Protein AF-A0A2A4T102-F1 (afdb_monomer_lite)

Foldseek 3Di:
DQVCQQCVCCVPPVGGGPDDDPVVVVVVCVVCPDPDDDDPVNVVVVVVVVCVVPVPDDPDPDDPDD

Radius of gyration: 16.06 Å; chains: 1; bounding box: 32×30×40 Å

Sequence (66 aa):
MKDEVKFSKFTETGQYVNAVELDTFIRLFVNHRPVYGIGKNNIEAAFEALFAGDKRGSLTRGKFNP

Secondary structure (DSSP, 8-state):
-HHHHHHTTHHHHS-------HHHHHHHHHHT--SS---HHHHHHHHHHHHTT-TT----S-----

pLDDT: mean 77.96, std 14.48, range [39.38, 94.5]

Structure (mmCIF, N/CA/C/O backbone):
data_AF-A0A2A4T102-F1
#
_entry.id   AF-A0A2A4T102-F1
#
loop_
_atom_site.group_PDB
_atom_site.id
_atom_site.type_symbol
_atom_site.label_atom_id
_atom_site.label_alt_id
_atom_site.label_comp_id
_atom_site.label_asym_id
_atom_site.label_entity_id
_atom_site.label_seq_id
_atom_site.pdbx_PDB_ins_code
_atom_site.Cartn_x
_atom_site.Cartn_y
_atom_site.Cartn_z
_atom_site.occupancy
_atom_site.B_iso_or_equiv
_atom_site.auth_seq_id
_atom_site.auth_comp_id
_atom_site.auth_asym_id
_atom_site.auth_atom_id
_atom_site.pdbx_PDB_model_num
ATOM 1 N N . MET A 1 1 ? 1.276 9.584 4.082 1.00 85.56 1 MET A N 1
ATOM 2 C CA . MET A 1 1 ? 0.738 8.240 3.771 1.00 85.56 1 MET A CA 1
ATOM 3 C C . MET A 1 1 ? 0.531 7.321 4.987 1.00 85.56 1 MET A C 1
ATOM 5 O O . MET A 1 1 ? -0.621 7.043 5.272 1.00 85.56 1 MET A O 1
ATOM 9 N N . LYS A 1 2 ? 1.550 6.790 5.696 1.00 86.00 2 LYS A N 1
ATOM 10 C CA . LYS A 1 2 ? 1.310 5.747 6.735 1.00 86.00 2 LYS A CA 1
ATOM 11 C C . LYS A 1 2 ? 0.487 6.233 7.937 1.00 86.00 2 LYS A C 1
ATOM 13 O O . LYS A 1 2 ? -0.486 5.582 8.300 1.00 86.00 2 LYS A O 1
ATOM 18 N N . ASP A 1 3 ? 0.848 7.378 8.512 1.00 90.69 3 ASP A N 1
ATOM 19 C CA . ASP A 1 3 ? 0.114 7.940 9.656 1.00 90.69 3 ASP A CA 1
ATOM 20 C C . ASP A 1 3 ? -1.289 8.407 9.260 1.00 90.69 3 ASP A C 1
ATOM 22 O O . ASP A 1 3 ? -2.252 8.181 9.982 1.00 90.69 3 ASP A O 1
ATOM 26 N N . GLU A 1 4 ? -1.424 8.966 8.059 1.00 88.44 4 GLU A N 1
ATOM 27 C CA . GLU A 1 4 ? -2.713 9.345 7.474 1.00 88.44 4 GLU A CA 1
ATOM 28 C C . GLU A 1 4 ? -3.689 8.164 7.411 1.00 88.44 4 GLU A C 1
ATOM 30 O O . GLU A 1 4 ? -4.845 8.310 7.793 1.00 88.44 4 GLU A O 1
ATOM 35 N N . VAL A 1 5 ? -3.221 6.973 7.019 1.00 92.19 5 VAL A N 1
ATOM 36 C CA . VAL A 1 5 ? -4.039 5.752 7.078 1.00 92.19 5 VAL A CA 1
ATOM 37 C C . VAL A 1 5 ? -4.310 5.358 8.526 1.00 92.19 5 VAL A C 1
ATOM 39 O O . VAL A 1 5 ? -5.471 5.212 8.906 1.00 92.19 5 VAL A O 1
ATOM 42 N N . LYS A 1 6 ? -3.258 5.242 9.346 1.00 93.44 6 LYS A N 1
ATOM 43 C CA . LYS A 1 6 ? -3.339 4.755 10.731 1.00 93.44 6 LYS A CA 1
ATOM 44 C C . LYS A 1 6 ? -4.352 5.523 11.575 1.00 93.44 6 LYS A C 1
ATOM 46 O O . LYS A 1 6 ? -5.108 4.908 12.327 1.00 93.44 6 LYS A O 1
ATOM 51 N N . PHE A 1 7 ? -4.366 6.846 11.442 1.00 93.88 7 PHE A N 1
ATOM 52 C CA . PHE A 1 7 ? -5.195 7.737 12.248 1.00 93.88 7 PHE A CA 1
ATOM 53 C C . PHE A 1 7 ? -6.486 8.187 11.547 1.00 93.88 7 PHE A C 1
ATOM 55 O O . PHE A 1 7 ? -7.265 8.911 12.158 1.00 93.88 7 PHE A O 1
ATOM 62 N N . SER A 1 8 ? -6.759 7.720 10.320 1.00 91.62 8 SER A N 1
ATOM 63 C CA . SER A 1 8 ? -7.893 8.159 9.481 1.00 91.62 8 SER A CA 1
ATOM 64 C C . SER A 1 8 ? -9.268 8.123 10.155 1.00 91.62 8 SER A C 1
ATOM 66 O O . SER A 1 8 ? -10.115 8.950 9.842 1.00 91.62 8 SER A O 1
ATOM 68 N N . LYS A 1 9 ? -9.499 7.176 11.070 1.00 92.44 9 LYS A N 1
ATOM 69 C CA . LYS A 1 9 ? -10.758 7.040 11.826 1.00 92.44 9 LYS A CA 1
ATOM 70 C C . LYS A 1 9 ? -10.572 7.170 13.332 1.00 92.44 9 LYS A C 1
ATOM 72 O O . LYS A 1 9 ? -11.536 7.059 14.082 1.00 92.44 9 LYS A O 1
ATOM 77 N N . PHE A 1 10 ? -9.345 7.404 13.790 1.00 93.69 10 PHE A N 1
ATOM 78 C CA . PHE A 1 10 ? -9.007 7.297 15.205 1.00 93.69 10 PHE A CA 1
ATOM 79 C C . PHE A 1 10 ? -9.775 8.308 16.065 1.00 93.69 10 PHE A C 1
ATOM 81 O O . PHE A 1 10 ? -10.188 7.984 17.170 1.00 93.69 10 PHE A O 1
ATOM 88 N N . THR A 1 11 ? -10.032 9.507 15.544 1.00 92.00 11 THR A N 1
ATOM 89 C CA . THR A 1 11 ? -10.792 10.552 16.246 1.00 92.00 11 THR A CA 1
ATOM 90 C C . THR A 1 11 ? -12.279 10.237 16.393 1.00 92.00 11 THR A C 1
ATOM 92 O O . THR A 1 11 ? -12.908 10.731 17.321 1.00 92.00 11 THR A O 1
ATOM 95 N N . GLU A 1 12 ? -12.844 9.429 15.495 1.00 93.88 12 GLU A N 1
ATOM 96 C CA . GLU A 1 12 ? -14.276 9.105 15.469 1.00 93.88 12 GLU A CA 1
ATOM 97 C C . GLU A 1 12 ? -14.572 7.759 16.137 1.00 93.88 12 GLU A C 1
ATOM 99 O O . GLU A 1 12 ? -15.571 7.612 16.835 1.00 93.88 12 GLU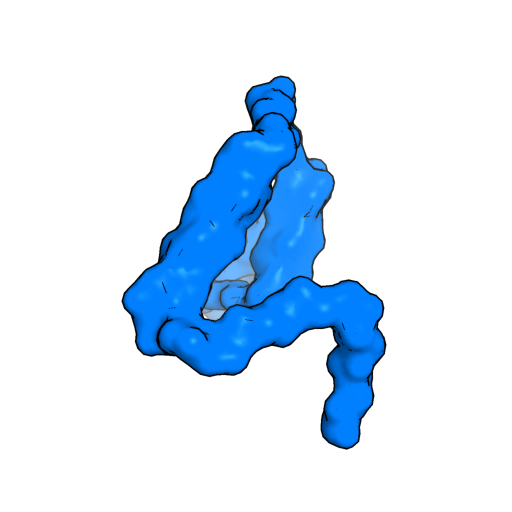 A O 1
ATOM 104 N N . THR A 1 13 ? -13.703 6.766 15.933 1.00 92.25 13 THR A N 1
ATOM 105 C CA . THR A 1 13 ? -13.921 5.385 16.387 1.00 92.25 13 THR A CA 1
ATOM 106 C C . THR A 1 13 ? -12.989 4.962 17.519 1.00 92.25 13 THR A C 1
ATOM 108 O O . THR A 1 13 ? -13.198 3.906 18.113 1.00 92.25 13 THR A O 1
ATOM 111 N N . GLY A 1 14 ? -11.931 5.730 17.802 1.00 93.88 14 GLY A N 1
ATOM 112 C CA . GLY A 1 14 ? -10.868 5.349 18.739 1.00 93.88 14 GLY A CA 1
ATOM 113 C C . GLY A 1 14 ? -9.974 4.205 18.243 1.00 93.88 14 GLY A C 1
ATOM 114 O O . GLY A 1 14 ? -9.118 3.731 18.989 1.00 93.88 14 GLY A O 1
ATOM 115 N N . GLN A 1 15 ? -10.162 3.732 17.006 1.00 93.81 15 GLN A N 1
ATOM 116 C CA . GLN A 1 15 ? -9.471 2.559 16.469 1.00 93.81 15 GLN A CA 1
ATOM 117 C C . GLN A 1 15 ? -8.456 2.929 15.388 1.00 93.81 15 GLN A C 1
ATOM 119 O O . GLN A 1 15 ? -8.662 3.851 14.596 1.00 93.81 15 GLN A O 1
ATOM 124 N N . TYR A 1 16 ? -7.362 2.165 15.336 1.00 94.50 16 TYR A N 1
ATOM 125 C CA . TYR A 1 16 ? -6.373 2.271 14.267 1.00 94.50 16 TYR A CA 1
ATOM 126 C C . TYR A 1 16 ? -6.810 1.513 13.021 1.00 94.50 16 TYR A C 1
ATOM 128 O O . TYR A 1 16 ? -7.312 0.391 13.100 1.00 94.50 16 TYR A O 1
ATOM 136 N N . VAL A 1 17 ? -6.534 2.108 11.864 1.00 92.81 17 VAL A N 1
ATOM 137 C CA . VAL A 1 17 ? -6.763 1.483 10.561 1.00 92.81 17 VAL A CA 1
ATOM 138 C C . VAL A 1 17 ? -5.425 1.017 9.998 1.00 92.81 17 VAL A C 1
ATOM 140 O O . VAL A 1 17 ? -4.533 1.819 9.749 1.00 92.81 17 VAL A O 1
ATOM 143 N N . ASN A 1 18 ? -5.280 -0.291 9.789 1.00 91.62 18 ASN A N 1
ATOM 144 C CA . ASN A 1 18 ? -4.030 -0.889 9.299 1.00 91.62 18 ASN A CA 1
ATOM 145 C C . ASN A 1 18 ? -4.130 -1.422 7.861 1.00 91.62 18 ASN A C 1
ATOM 147 O O . ASN A 1 18 ? -3.148 -1.937 7.333 1.00 91.62 18 ASN A O 1
ATOM 151 N N . ALA A 1 19 ? -5.298 -1.306 7.231 1.00 90.19 19 ALA A N 1
ATOM 152 C 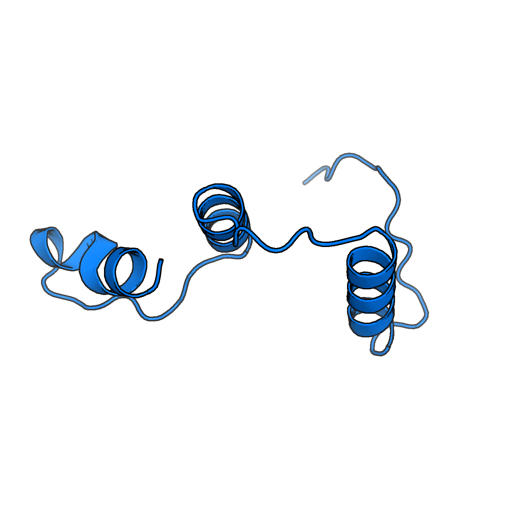CA . ALA A 1 19 ? -5.555 -1.775 5.876 1.00 90.19 19 ALA A CA 1
ATOM 153 C C . ALA A 1 19 ? -6.370 -0.736 5.101 1.00 90.19 19 ALA A C 1
ATOM 155 O O . ALA A 1 19 ? -7.165 0.001 5.685 1.00 90.19 19 ALA A O 1
ATOM 156 N N . VAL A 1 20 ? -6.164 -0.689 3.788 1.00 89.69 20 VAL A N 1
ATOM 157 C CA . VAL A 1 20 ? -6.926 0.145 2.856 1.00 89.69 20 VAL A CA 1
ATOM 158 C C . VAL A 1 20 ? -7.263 -0.658 1.612 1.00 89.69 20 VAL A C 1
ATOM 160 O O . VAL A 1 20 ? -6.495 -1.525 1.198 1.00 89.69 20 VAL A O 1
ATOM 163 N N . GLU A 1 21 ? -8.389 -0.321 0.998 1.00 89.50 21 GLU A N 1
ATOM 164 C CA . GLU A 1 21 ? -8.779 -0.858 -0.301 1.00 89.50 21 GLU A CA 1
ATOM 165 C C . GLU A 1 21 ? -7.884 -0.318 -1.423 1.00 89.50 21 GLU A C 1
ATOM 167 O O . GLU A 1 21 ? -7.283 0.758 -1.306 1.00 89.50 21 GLU A O 1
ATOM 172 N N . LEU A 1 22 ? -7.847 -1.034 -2.552 1.00 86.75 22 LEU A N 1
ATOM 173 C CA . LEU A 1 22 ? -6.996 -0.691 -3.695 1.00 86.75 22 LEU A CA 1
ATOM 174 C C . LEU A 1 22 ? -7.256 0.729 -4.233 1.00 86.75 22 LEU A C 1
ATOM 176 O O . LEU A 1 22 ? -6.305 1.449 -4.526 1.00 86.75 22 LEU A O 1
ATOM 180 N N . ASP A 1 23 ? -8.519 1.166 -4.312 1.00 87.50 23 ASP A N 1
ATOM 181 C CA . ASP A 1 23 ? -8.868 2.532 -4.745 1.00 87.50 23 ASP A CA 1
ATOM 182 C C . ASP A 1 23 ? -8.251 3.597 -3.822 1.00 87.50 23 ASP A C 1
ATOM 184 O O . ASP A 1 23 ? -7.626 4.556 -4.281 1.00 87.50 23 ASP A O 1
ATOM 188 N N . THR A 1 24 ? -8.350 3.394 -2.506 1.00 88.19 24 THR A N 1
ATOM 189 C CA . THR A 1 24 ? -7.780 4.314 -1.511 1.00 88.19 24 THR A CA 1
ATOM 190 C C . THR A 1 24 ? -6.255 4.305 -1.572 1.00 88.19 24 THR A C 1
ATOM 192 O O . THR A 1 24 ? -5.628 5.364 -1.519 1.00 88.19 24 THR A O 1
ATOM 195 N N . PHE A 1 25 ? -5.650 3.129 -1.752 1.00 87.38 25 PHE A N 1
ATOM 196 C CA . PHE A 1 25 ? -4.209 3.003 -1.937 1.00 87.38 25 PHE A CA 1
ATOM 197 C C . PHE A 1 25 ? -3.717 3.789 -3.159 1.00 87.38 25 PHE A C 1
ATOM 199 O O . PHE A 1 25 ? -2.775 4.571 -3.033 1.00 87.38 25 PHE A O 1
ATOM 206 N N . ILE A 1 26 ? -4.375 3.647 -4.316 1.00 86.25 26 ILE A N 1
ATOM 207 C CA . ILE A 1 26 ? -4.010 4.371 -5.543 1.00 86.25 26 ILE A CA 1
ATOM 208 C C . ILE A 1 26 ? -4.101 5.884 -5.323 1.00 86.25 26 ILE A C 1
ATOM 210 O O . ILE A 1 26 ? -3.177 6.606 -5.699 1.00 86.25 26 ILE A O 1
ATOM 214 N N . ARG A 1 27 ? -5.169 6.377 -4.680 1.00 87.62 27 ARG A N 1
ATOM 215 C CA . ARG A 1 27 ? -5.318 7.810 -4.363 1.00 87.62 27 ARG A CA 1
ATOM 216 C C . ARG A 1 27 ? -4.186 8.318 -3.476 1.00 87.62 27 ARG A C 1
ATOM 218 O O . ARG A 1 27 ? -3.561 9.322 -3.805 1.00 87.62 27 ARG A O 1
ATOM 225 N N . LEU A 1 28 ? -3.889 7.616 -2.383 1.00 88.12 28 LEU A N 1
ATOM 226 C CA . LEU A 1 28 ? -2.809 7.987 -1.464 1.00 88.12 28 LEU A CA 1
ATOM 227 C C . LEU A 1 28 ? -1.449 7.981 -2.163 1.00 88.12 28 LEU A C 1
ATOM 229 O O . LEU A 1 28 ? -0.660 8.908 -1.993 1.00 88.12 28 LEU A O 1
ATOM 233 N N . PHE A 1 29 ? -1.194 6.968 -2.987 1.00 83.44 29 PHE A N 1
ATOM 234 C CA . PHE A 1 29 ? 0.034 6.842 -3.760 1.00 83.44 29 PHE A CA 1
ATOM 235 C C . PHE A 1 29 ? 0.202 7.978 -4.775 1.00 83.44 29 PHE A C 1
ATOM 237 O O . PHE A 1 29 ? 1.281 8.553 -4.905 1.00 83.44 29 PHE A O 1
ATOM 244 N N . VAL A 1 30 ? -0.881 8.332 -5.472 1.00 83.62 30 VAL A N 1
ATOM 245 C CA . VAL A 1 30 ? -0.923 9.440 -6.430 1.00 83.62 30 VAL A CA 1
ATOM 246 C C . VAL A 1 30 ? -0.809 10.802 -5.748 1.00 83.62 30 VAL A C 1
ATOM 248 O O . VAL A 1 30 ? -0.271 11.715 -6.363 1.00 83.62 30 VAL A O 1
ATOM 251 N N . ASN A 1 31 ? -1.290 10.964 -4.520 1.00 85.00 31 ASN A N 1
ATOM 252 C CA . ASN A 1 31 ? -1.224 12.240 -3.806 1.00 85.00 31 ASN A CA 1
ATOM 253 C C . ASN A 1 31 ? 0.131 12.458 -3.121 1.00 85.00 31 ASN A C 1
ATOM 255 O O . ASN A 1 31 ? 0.612 13.584 -3.057 1.00 85.00 31 ASN A O 1
ATOM 259 N N . HIS A 1 32 ? 0.779 11.387 -2.661 1.00 84.38 32 HIS A N 1
ATOM 260 C CA . HIS A 1 32 ? 2.105 11.426 -2.033 1.00 84.38 32 HIS A CA 1
ATOM 261 C C . HIS A 1 32 ? 3.221 11.020 -2.998 1.00 84.38 32 HIS A C 1
ATOM 263 O O . HIS A 1 32 ? 4.218 10.459 -2.537 1.00 84.38 32 HIS A O 1
ATOM 269 N N . ARG A 1 33 ? 3.051 11.224 -4.322 1.00 71.06 33 ARG A N 1
ATOM 270 C CA . ARG A 1 33 ? 3.974 10.655 -5.326 1.00 71.06 33 ARG A CA 1
ATOM 271 C C . ARG A 1 33 ? 5.423 10.914 -4.907 1.00 71.06 33 ARG A C 1
ATOM 273 O O . ARG A 1 33 ? 5.785 12.077 -4.714 1.00 71.06 33 ARG A O 1
ATOM 280 N N . PRO A 1 34 ? 6.256 9.867 -4.776 1.00 66.38 34 PRO A N 1
ATOM 281 C CA . PRO A 1 34 ? 7.677 10.058 -4.553 1.00 66.38 34 PRO A CA 1
ATOM 282 C C . PRO A 1 34 ? 8.251 10.930 -5.673 1.00 66.38 34 PRO A C 1
ATOM 284 O O . PRO A 1 34 ? 7.866 10.787 -6.831 1.00 66.38 34 PRO A O 1
ATOM 287 N N . VAL A 1 35 ? 9.207 11.800 -5.342 1.00 65.38 35 VAL A N 1
ATOM 288 C CA . VAL A 1 35 ? 9.902 12.662 -6.321 1.00 65.38 35 VAL A CA 1
ATOM 289 C C . VAL A 1 35 ? 10.680 11.835 -7.368 1.00 65.38 35 VAL A C 1
ATOM 291 O O . VAL A 1 35 ? 11.087 12.349 -8.407 1.00 65.38 35 VAL A O 1
ATOM 294 N N . TYR A 1 36 ? 10.837 10.527 -7.147 1.00 66.31 36 TYR A N 1
ATOM 295 C CA . TYR A 1 36 ? 11.413 9.592 -8.108 1.00 66.31 36 TYR A CA 1
ATOM 296 C C . TYR A 1 36 ? 10.363 9.124 -9.123 1.00 66.31 36 TYR A C 1
ATOM 298 O O . TYR A 1 36 ? 9.378 8.468 -8.779 1.00 66.31 36 TYR A O 1
ATOM 306 N N . GLY A 1 37 ? 10.590 9.474 -10.390 1.00 65.06 37 GLY A N 1
ATOM 307 C CA . GLY A 1 37 ? 9.698 9.165 -11.501 1.00 65.06 37 GLY A CA 1
ATOM 308 C C . GLY A 1 37 ? 9.582 7.664 -11.743 1.00 65.06 37 GLY A C 1
ATOM 309 O O . GLY A 1 37 ? 10.538 7.012 -12.152 1.00 65.06 37 GLY A O 1
ATOM 310 N N . ILE A 1 38 ? 8.387 7.123 -11.529 1.00 71.75 38 ILE A N 1
ATOM 311 C CA . ILE A 1 38 ? 8.025 5.784 -11.994 1.00 71.75 38 ILE A CA 1
ATOM 312 C C . ILE A 1 38 ? 8.033 5.824 -13.521 1.00 71.75 38 ILE A C 1
ATOM 314 O O . ILE A 1 38 ? 7.220 6.515 -14.137 1.00 71.75 38 ILE A O 1
ATOM 318 N N . GLY A 1 39 ? 8.984 5.115 -14.126 1.00 75.44 39 GLY A N 1
ATOM 319 C CA . GLY A 1 39 ? 9.107 5.010 -15.574 1.00 75.44 39 GLY A CA 1
ATOM 320 C C . GLY A 1 39 ? 8.165 3.957 -16.155 1.00 75.44 39 GLY A C 1
ATOM 321 O O . GLY A 1 39 ? 7.620 3.114 -15.440 1.00 75.44 39 GLY A O 1
ATOM 322 N N . LYS A 1 40 ? 8.026 3.955 -17.484 1.00 74.56 40 LYS A N 1
ATOM 323 C CA . LYS A 1 40 ? 7.251 2.946 -18.228 1.00 74.56 40 LYS A CA 1
ATOM 324 C C . LYS A 1 40 ? 7.650 1.513 -17.849 1.00 74.56 40 LYS A C 1
ATOM 326 O O . LYS A 1 40 ? 6.779 0.688 -17.607 1.00 74.56 40 LYS A O 1
ATOM 331 N N . ASN A 1 41 ? 8.948 1.264 -17.679 1.00 81.69 41 ASN A N 1
ATOM 332 C CA . ASN A 1 41 ? 9.488 -0.054 -17.336 1.00 81.69 41 ASN A CA 1
ATOM 333 C C . ASN A 1 41 ? 9.024 -0.539 -15.952 1.00 81.69 41 ASN A C 1
ATOM 335 O O . ASN A 1 41 ? 8.801 -1.727 -15.756 1.00 81.69 41 ASN A O 1
ATOM 339 N N . ASN A 1 42 ? 8.856 0.369 -14.982 1.00 81.69 42 ASN A N 1
ATOM 340 C CA . ASN A 1 42 ? 8.352 0.003 -13.655 1.00 81.69 42 ASN A CA 1
ATOM 341 C C . ASN A 1 42 ? 6.870 -0.382 -13.709 1.00 81.69 42 ASN A C 1
ATOM 343 O O . ASN A 1 42 ? 6.438 -1.264 -12.974 1.00 81.69 42 ASN A O 1
ATOM 347 N N . ILE A 1 43 ? 6.106 0.277 -14.584 1.00 79.94 43 ILE A N 1
ATOM 348 C CA . ILE A 1 43 ? 4.697 -0.036 -14.822 1.00 79.94 43 ILE A CA 1
ATOM 349 C C . ILE A 1 43 ? 4.577 -1.396 -15.525 1.00 79.94 43 ILE A C 1
ATOM 351 O O . ILE A 1 43 ? 3.773 -2.224 -15.111 1.00 79.94 43 ILE A O 1
ATOM 355 N N . GLU A 1 44 ? 5.403 -1.649 -16.543 1.00 80.50 44 GLU A N 1
ATOM 356 C CA . GLU A 1 44 ? 5.451 -2.931 -17.259 1.00 80.50 44 GLU A CA 1
ATOM 357 C C . GLU A 1 44 ? 5.815 -4.090 -16.318 1.00 80.50 44 GLU A C 1
ATOM 359 O O . GLU A 1 44 ? 5.054 -5.051 -16.228 1.00 80.50 44 GLU A O 1
ATOM 364 N N . ALA A 1 45 ? 6.882 -3.954 -15.523 1.00 84.00 45 ALA A N 1
ATOM 365 C CA . ALA A 1 45 ? 7.286 -4.969 -14.546 1.00 84.00 45 ALA A CA 1
ATOM 366 C C . ALA A 1 45 ? 6.211 -5.237 -13.475 1.00 84.00 45 ALA A C 1
ATOM 368 O O . ALA A 1 45 ? 6.026 -6.374 -13.043 1.00 84.00 45 ALA A O 1
ATOM 369 N N . ALA A 1 46 ? 5.472 -4.205 -13.049 1.00 81.88 46 ALA A N 1
ATOM 370 C CA . ALA A 1 46 ? 4.361 -4.375 -12.117 1.00 81.88 46 ALA A CA 1
ATOM 371 C C . ALA A 1 46 ? 3.213 -5.183 -12.741 1.00 81.88 46 ALA A C 1
ATOM 373 O O . ALA A 1 46 ? 2.660 -6.062 -12.082 1.00 81.88 46 ALA A O 1
ATOM 374 N N . PHE A 1 47 ? 2.875 -4.930 -14.010 1.00 80.38 47 PHE A N 1
ATOM 375 C CA . PHE A 1 47 ? 1.873 -5.726 -14.716 1.00 80.38 47 PHE A CA 1
ATOM 376 C C . PHE A 1 47 ? 2.333 -7.171 -14.919 1.00 80.38 47 PHE A C 1
ATOM 378 O O . PHE A 1 47 ? 1.566 -8.086 -14.635 1.00 80.38 47 PHE A O 1
ATOM 385 N N . GLU A 1 48 ? 3.583 -7.399 -15.321 1.00 82.38 48 GLU A N 1
ATOM 386 C CA . GLU A 1 48 ? 4.150 -8.749 -15.435 1.00 82.38 48 GLU A CA 1
ATOM 387 C C . GLU A 1 48 ? 4.070 -9.524 -14.112 1.00 82.38 48 GLU A C 1
ATOM 389 O O . GLU A 1 48 ? 3.653 -10.683 -14.100 1.00 82.38 48 GLU A O 1
ATOM 394 N N . ALA A 1 49 ? 4.388 -8.879 -12.985 1.00 82.88 49 ALA A N 1
ATOM 395 C CA . ALA A 1 49 ? 4.284 -9.488 -11.661 1.00 82.88 49 ALA A CA 1
ATOM 396 C C . ALA A 1 49 ? 2.836 -9.847 -11.277 1.00 82.88 49 ALA A C 1
ATOM 398 O O . ALA A 1 49 ? 2.609 -10.890 -10.664 1.00 82.88 49 ALA A O 1
ATOM 399 N N . LEU A 1 50 ? 1.853 -9.024 -11.663 1.00 76.00 50 LEU A N 1
ATOM 400 C CA . LEU A 1 50 ? 0.430 -9.319 -11.453 1.00 76.00 50 LEU A CA 1
ATOM 401 C C . LEU A 1 50 ? -0.042 -10.517 -12.297 1.00 76.00 50 LEU A C 1
ATOM 403 O O . LEU A 1 50 ? -0.851 -11.313 -11.825 1.00 76.00 50 LEU A O 1
ATOM 407 N N . PHE A 1 51 ? 0.481 -10.681 -13.516 1.00 71.31 51 PHE A N 1
ATOM 408 C CA . PHE A 1 51 ? 0.127 -11.791 -14.411 1.00 71.31 51 PHE A CA 1
ATOM 409 C C . PHE A 1 51 ? 0.907 -13.084 -14.165 1.00 71.31 51 PHE A C 1
ATOM 411 O O . PHE A 1 51 ? 0.480 -14.146 -14.616 1.00 71.31 51 PHE A O 1
ATOM 418 N N . ALA A 1 52 ? 2.022 -13.044 -13.432 1.00 68.50 52 ALA A N 1
ATOM 419 C CA . ALA A 1 52 ? 2.824 -14.233 -13.141 1.00 68.50 52 ALA A CA 1
ATOM 420 C C . ALA A 1 52 ? 2.024 -15.351 -12.428 1.00 68.50 52 ALA A C 1
ATOM 422 O O . ALA A 1 52 ? 2.398 -16.521 -12.515 1.00 68.50 52 ALA A O 1
ATOM 423 N N . GLY A 1 53 ? 0.905 -15.009 -11.772 1.00 63.62 53 GLY A N 1
ATOM 424 C CA . GLY A 1 53 ? -0.030 -15.954 -11.151 1.00 63.62 53 GLY A CA 1
ATOM 425 C C . GLY A 1 53 ? -1.254 -16.344 -11.996 1.00 63.62 53 GLY A C 1
ATOM 426 O O . GLY A 1 53 ? -1.900 -17.339 -11.678 1.00 63.62 53 GLY A O 1
ATOM 427 N N . ASP A 1 54 ? -1.568 -15.616 -13.073 1.00 60.62 54 ASP A N 1
ATOM 428 C CA . ASP A 1 54 ? -2.734 -15.866 -13.930 1.00 60.62 54 ASP A CA 1
ATOM 429 C C . ASP A 1 54 ? -2.354 -15.771 -15.414 1.00 60.62 54 ASP A C 1
ATOM 431 O O . ASP A 1 54 ? -2.293 -14.699 -16.015 1.00 60.62 54 ASP A O 1
ATOM 435 N N . LYS A 1 55 ? -2.136 -16.937 -16.035 1.00 58.38 55 LYS A N 1
ATOM 436 C CA . LYS A 1 55 ? -1.756 -17.067 -17.453 1.00 58.38 55 LYS A CA 1
ATOM 437 C C . LYS A 1 55 ? -2.884 -16.700 -18.436 1.00 58.38 55 LYS A C 1
ATOM 439 O O . LYS A 1 55 ? -2.702 -16.889 -19.638 1.00 58.38 55 LYS A O 1
ATOM 444 N N . ARG A 1 56 ? -4.056 -16.250 -17.963 1.00 57.97 56 ARG A N 1
ATOM 445 C CA . ARG A 1 56 ? -5.227 -15.915 -18.798 1.00 57.97 56 ARG A CA 1
ATOM 446 C C . ARG A 1 56 ? -5.697 -14.463 -18.676 1.00 57.97 56 ARG A C 1
ATOM 448 O O . ARG A 1 56 ? -6.605 -14.073 -19.410 1.00 57.97 56 ARG A O 1
ATOM 455 N N . GLY A 1 57 ? -5.098 -13.657 -17.802 1.00 57.84 57 GLY A N 1
ATOM 456 C CA . GLY A 1 57 ? -5.495 -12.264 -17.620 1.00 57.84 57 GLY A CA 1
ATOM 457 C C . GLY A 1 57 ? -5.042 -11.379 -18.784 1.00 57.84 57 GLY A C 1
ATOM 458 O O . GLY A 1 57 ? -3.853 -11.260 -19.055 1.00 57.84 57 GLY A O 1
ATOM 459 N N . SER A 1 58 ? -5.977 -10.711 -19.462 1.00 57.00 58 SER A N 1
ATOM 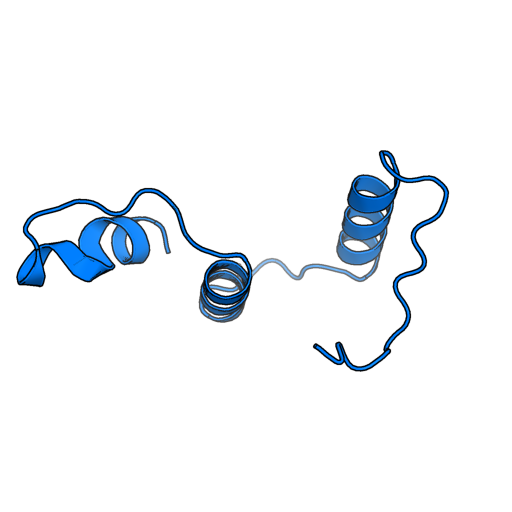460 C CA . SER A 1 58 ? -5.682 -9.595 -20.369 1.00 57.00 58 SER A CA 1
ATOM 461 C C . SER A 1 58 ? -6.223 -8.310 -19.745 1.00 57.00 58 SER A C 1
ATOM 463 O O . SER A 1 58 ? -7.437 -8.137 -19.628 1.00 57.00 58 SER A O 1
ATOM 465 N N . LEU A 1 59 ? -5.334 -7.402 -19.329 1.00 57.25 59 LEU A N 1
ATOM 466 C CA . LEU A 1 59 ? -5.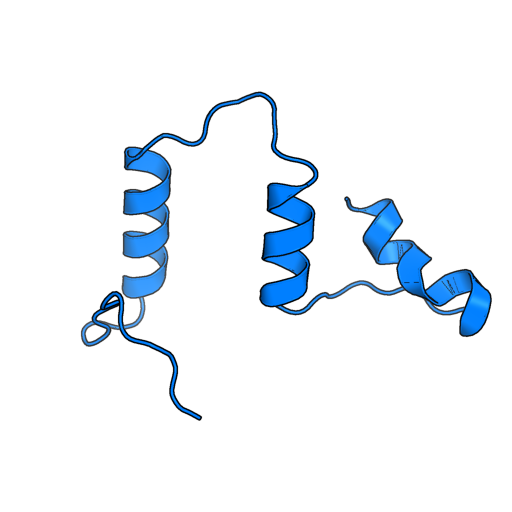728 -6.066 -18.873 1.00 57.25 59 LEU A CA 1
ATOM 467 C C . LEU A 1 59 ? -5.973 -5.189 -20.102 1.00 57.25 59 LEU A C 1
ATOM 469 O O . LEU A 1 59 ? -5.084 -4.507 -20.609 1.00 57.25 59 LEU A O 1
ATOM 473 N N . THR A 1 60 ? -7.197 -5.240 -20.616 1.00 63.34 60 THR A N 1
ATOM 474 C CA . THR A 1 60 ? -7.654 -4.295 -21.637 1.00 63.34 60 THR A CA 1
ATOM 475 C C . THR A 1 60 ? -8.006 -2.959 -20.978 1.00 63.34 60 THR A C 1
ATOM 477 O O . THR A 1 60 ? -8.387 -2.909 -19.809 1.00 63.34 60 THR A O 1
ATOM 480 N N . ARG A 1 61 ? -7.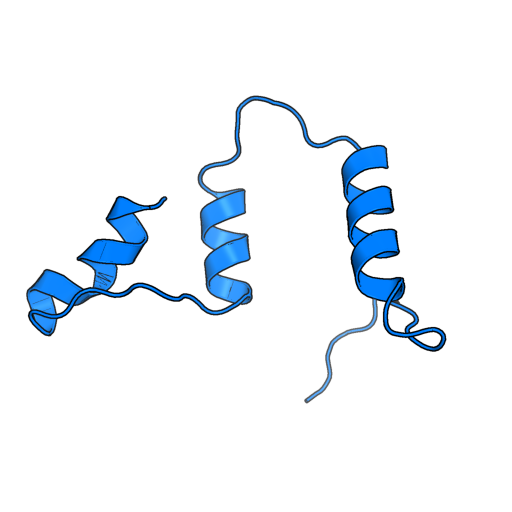933 -1.846 -21.722 1.00 57.62 61 ARG A N 1
ATOM 481 C CA . ARG A 1 61 ? -8.448 -0.524 -21.291 1.00 57.62 61 ARG A CA 1
ATOM 482 C C . ARG A 1 61 ? -9.993 -0.486 -21.221 1.00 57.62 61 ARG A C 1
ATOM 484 O O . ARG A 1 61 ? -10.606 0.531 -21.537 1.00 57.62 61 ARG A O 1
ATOM 491 N N . GLY A 1 62 ? -10.633 -1.608 -20.903 1.00 51.00 62 GLY A N 1
ATOM 492 C CA . GLY A 1 62 ? -12.081 -1.762 -20.873 1.00 51.00 62 GLY A CA 1
ATOM 493 C C . GLY A 1 62 ? -12.681 -1.180 -19.598 1.00 51.00 62 GLY A C 1
ATOM 494 O O . GLY A 1 62 ? -12.138 -1.360 -18.509 1.00 51.00 62 GLY A O 1
ATOM 495 N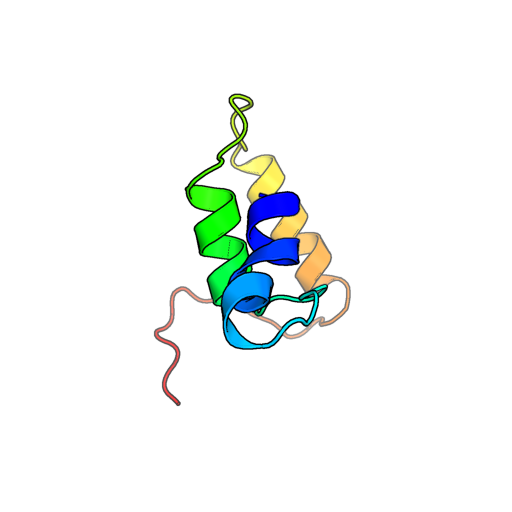 N . LYS A 1 63 ? -13.812 -0.479 -19.735 1.00 48.56 63 LYS A N 1
ATOM 496 C CA . LYS A 1 63 ? -14.626 -0.045 -18.595 1.00 48.56 63 LYS A CA 1
ATOM 497 C C . LYS A 1 63 ? -15.020 -1.274 -17.770 1.00 48.56 63 LYS A C 1
ATOM 499 O O . LYS A 1 63 ? -15.621 -2.196 -18.313 1.00 48.56 63 LYS A O 1
ATOM 504 N N . PHE A 1 64 ? -14.698 -1.260 -16.477 1.00 45.94 64 PHE A N 1
ATOM 505 C CA . PHE A 1 64 ? -15.249 -2.200 -15.506 1.00 45.94 64 PHE A CA 1
ATOM 506 C C . PHE A 1 64 ? -16.765 -1.986 -15.468 1.00 45.94 64 PHE A C 1
ATOM 508 O O . PHE A 1 64 ? -17.223 -0.925 -15.043 1.00 45.94 64 PHE A O 1
ATOM 515 N N . ASN A 1 65 ? -17.524 -2.939 -16.005 1.00 39.38 65 ASN A N 1
ATOM 516 C CA . ASN A 1 65 ? -18.978 -2.935 -15.929 1.00 39.38 65 ASN A CA 1
ATOM 517 C C . ASN A 1 65 ? -19.374 -3.941 -14.834 1.00 39.38 65 ASN A C 1
ATOM 519 O O . ASN A 1 65 ? -18.928 -5.086 -14.939 1.00 39.38 65 ASN A O 1
ATOM 523 N N . PRO A 1 66 ? -20.093 -3.503 -13.784 1.00 49.69 66 PRO A N 1
ATOM 524 C CA . PRO A 1 66 ? -20.410 -4.318 -12.611 1.00 49.69 66 PRO A CA 1
ATOM 525 C C . PRO A 1 66 ? -21.291 -5.528 -12.932 1.00 49.69 66 PRO A C 1
ATOM 527 O O . PRO A 1 66 ? -22.033 -5.478 -13.942 1.00 49.69 66 PRO A O 1
#